Protein AF-A0A9P6CBZ8-F1 (afdb_monomer)

Secondary structure (DSSP, 8-state):
-------------PPPPPP---PPP------------------------THHHHHHHHHHTT--HHHHHHHHHHTTS-HHHHHHHHHHHHHHHHHHHHH---SS------HHHHHHHHHHHHHHHH-GGGGGGTTSSHHHHHHHHHHHHHHHHHHT-

Structure (mmCIF, N/CA/C/O backbone):
data_AF-A0A9P6CBZ8-F1
#
_entry.id   AF-A0A9P6CBZ8-F1
#
loop_
_atom_site.group_PDB
_atom_site.id
_atom_site.type_symbol
_atom_site.label_atom_id
_atom_site.label_alt_id
_atom_site.label_comp_id
_atom_site.label_asym_id
_atom_site.label_entity_id
_atom_site.label_seq_id
_atom_site.pdbx_PDB_ins_code
_atom_site.Cartn_x
_atom_site.Cartn_y
_atom_site.Cartn_z
_atom_site.occupancy
_atom_site.B_iso_or_equiv
_atom_site.auth_seq_id
_atom_site.auth_comp_id
_atom_site.auth_asym_id
_atom_site.auth_atom_id
_atom_site.pdbx_PDB_model_num
ATOM 1 N N . MET A 1 1 ? 28.171 -43.586 -46.944 1.00 53.38 1 MET A N 1
ATOM 2 C CA . MET A 1 1 ? 27.202 -43.656 -48.060 1.00 53.38 1 MET A CA 1
ATOM 3 C C . MET A 1 1 ? 26.004 -44.489 -47.617 1.00 53.38 1 MET A C 1
ATOM 5 O O . MET A 1 1 ? 25.920 -45.654 -47.962 1.00 53.38 1 MET A O 1
ATOM 9 N N . GLN A 1 2 ? 25.104 -43.920 -46.815 1.00 50.34 2 GLN A N 1
ATOM 10 C CA . GLN A 1 2 ? 23.790 -44.514 -46.563 1.00 50.34 2 GLN A CA 1
ATOM 11 C C . GLN A 1 2 ? 22.820 -43.359 -46.306 1.00 50.34 2 GLN A C 1
ATOM 13 O O . GLN A 1 2 ? 23.008 -42.580 -45.376 1.00 50.34 2 GLN A O 1
ATOM 18 N N . ALA A 1 3 ? 21.868 -43.204 -47.220 1.00 62.56 3 ALA A N 1
ATOM 19 C CA . ALA A 1 3 ? 20.866 -42.153 -47.237 1.00 62.56 3 ALA A CA 1
ATOM 20 C C . ALA A 1 3 ? 19.692 -42.503 -46.309 1.00 62.56 3 ALA A C 1
ATOM 22 O O . ALA A 1 3 ? 19.195 -43.629 -46.345 1.00 62.56 3 ALA A O 1
ATOM 23 N N . LEU A 1 4 ? 19.224 -41.522 -45.538 1.00 66.81 4 LEU A N 1
ATOM 24 C CA . LEU A 1 4 ? 17.971 -41.559 -44.779 1.00 66.81 4 LEU A CA 1
ATOM 25 C C . LEU A 1 4 ? 17.309 -40.181 -44.981 1.00 66.81 4 LEU A C 1
ATOM 27 O O . LEU A 1 4 ? 17.690 -39.217 -44.333 1.00 66.81 4 LEU A O 1
ATOM 31 N N . ARG A 1 5 ? 16.679 -39.938 -46.134 1.00 67.44 5 ARG A N 1
ATOM 32 C CA . ARG A 1 5 ? 15.241 -40.110 -46.413 1.00 67.44 5 ARG A CA 1
ATOM 33 C C . ARG A 1 5 ? 14.331 -39.454 -45.376 1.00 67.44 5 ARG A C 1
ATOM 35 O O . ARG A 1 5 ? 14.074 -39.999 -44.308 1.00 67.44 5 ARG A O 1
ATOM 42 N N . ASP A 1 6 ? 13.830 -38.308 -45.815 1.00 61.44 6 ASP A N 1
ATOM 43 C CA . ASP A 1 6 ? 12.727 -37.513 -45.305 1.00 61.44 6 ASP A CA 1
ATOM 44 C C . ASP A 1 6 ? 11.461 -38.335 -45.021 1.00 61.44 6 ASP A C 1
ATOM 46 O O . ASP A 1 6 ? 11.039 -39.155 -45.842 1.00 61.44 6 ASP A O 1
ATOM 50 N N . GLN A 1 7 ? 10.801 -38.042 -43.896 1.00 64.81 7 GLN A N 1
ATOM 51 C CA . GLN A 1 7 ? 9.378 -38.324 -43.690 1.00 64.81 7 GLN A CA 1
ATOM 52 C C . GLN A 1 7 ? 8.675 -37.147 -43.000 1.00 64.81 7 GLN A C 1
ATOM 54 O O . GLN A 1 7 ? 8.775 -36.935 -41.797 1.00 64.81 7 GLN A O 1
ATOM 59 N N . VAL A 1 8 ? 7.999 -36.367 -43.844 1.00 65.12 8 VAL A N 1
ATOM 60 C CA . VAL A 1 8 ? 6.598 -35.914 -43.773 1.00 65.12 8 VAL A CA 1
ATOM 61 C C . VAL A 1 8 ? 5.878 -36.025 -42.420 1.00 65.12 8 VAL A C 1
ATOM 63 O O . VAL A 1 8 ? 5.583 -37.120 -41.953 1.00 65.12 8 VAL A O 1
ATOM 66 N N . ALA A 1 9 ? 5.377 -34.885 -41.937 1.00 59.16 9 ALA A N 1
ATOM 67 C CA . ALA A 1 9 ? 4.039 -34.802 -41.349 1.00 59.16 9 ALA A CA 1
ATOM 68 C C . ALA A 1 9 ? 3.444 -33.406 -41.609 1.00 59.16 9 ALA A C 1
ATOM 70 O O . ALA A 1 9 ? 3.665 -32.452 -40.868 1.00 59.16 9 ALA A O 1
ATOM 71 N N . SER A 1 10 ? 2.711 -33.283 -42.715 1.00 60.41 10 SER A N 1
ATOM 72 C CA . SER A 1 10 ? 1.826 -32.155 -43.003 1.00 60.41 10 SER A CA 1
ATOM 73 C C . SER A 1 10 ? 0.593 -32.244 -42.100 1.00 60.41 10 SER A C 1
ATOM 75 O O . SER A 1 10 ? -0.242 -33.132 -42.284 1.00 60.41 10 SER A O 1
ATOM 77 N N . SER A 1 11 ? 0.478 -31.343 -41.127 1.00 68.19 11 SER A N 1
ATOM 78 C CA . SER A 1 11 ? -0.708 -31.251 -40.272 1.00 68.19 11 SER A CA 1
ATOM 79 C C . SER A 1 11 ? -1.916 -30.712 -41.055 1.00 68.19 11 SER A C 1
ATOM 81 O O . SER A 1 11 ? -1.775 -29.726 -41.783 1.00 68.19 11 SER A O 1
ATOM 83 N N . PRO A 1 12 ? -3.108 -31.315 -40.908 1.00 68.31 12 PRO A N 1
ATOM 84 C CA . PRO A 1 12 ? -4.321 -30.836 -41.553 1.00 68.31 12 PRO A CA 1
ATOM 85 C C . PRO A 1 12 ? -4.824 -29.558 -40.869 1.00 68.31 12 PRO A C 1
ATOM 87 O O . PRO A 1 12 ? -4.963 -29.495 -39.648 1.00 68.31 12 PRO A O 1
ATOM 90 N N . VAL A 1 13 ? -5.113 -28.536 -41.676 1.00 69.44 13 VAL A N 1
ATOM 91 C CA . VAL A 1 13 ? -5.799 -27.310 -41.251 1.00 69.44 13 VAL A CA 1
ATOM 92 C C . VAL A 1 13 ? -7.229 -27.676 -40.860 1.00 69.44 13 VAL A C 1
ATOM 94 O O . VAL A 1 13 ? -8.028 -28.086 -41.699 1.00 69.44 13 VAL A O 1
ATOM 97 N N . GLN A 1 14 ? -7.542 -27.547 -39.574 1.00 72.44 14 GLN A N 1
ATOM 98 C CA . GLN A 1 14 ? -8.877 -27.774 -39.038 1.00 72.44 14 GLN A CA 1
ATOM 99 C C . GLN A 1 14 ? -9.688 -26.465 -39.136 1.00 72.44 14 GLN A C 1
ATOM 101 O O . GLN A 1 14 ? -9.273 -25.461 -38.553 1.00 72.44 14 GLN A O 1
ATOM 106 N N . PRO A 1 15 ? -10.820 -26.425 -39.865 1.00 64.50 15 PRO A N 1
ATOM 107 C CA . PRO A 1 15 ? -11.663 -25.235 -39.937 1.00 64.50 15 PRO A CA 1
ATOM 108 C C . PRO A 1 15 ? -12.421 -25.024 -38.617 1.00 64.50 15 PRO A C 1
ATOM 110 O O . PRO A 1 15 ? -13.123 -25.914 -38.130 1.00 64.50 15 PRO A O 1
ATOM 113 N N . SER A 1 16 ? -12.262 -23.831 -38.038 1.00 67.31 16 SER A N 1
ATOM 114 C CA . SER A 1 16 ? -12.985 -23.376 -36.847 1.00 67.31 16 SER A CA 1
ATOM 115 C C . SER A 1 16 ? -14.486 -23.235 -37.129 1.00 67.31 16 SER A C 1
ATOM 117 O O . SER A 1 16 ? -14.851 -22.582 -38.106 1.00 67.31 16 SER A O 1
ATOM 119 N N . PRO A 1 17 ? -15.371 -23.771 -36.271 1.00 66.56 17 PRO A N 1
ATOM 120 C CA . PRO A 1 17 ? -16.803 -23.538 -36.381 1.00 66.56 17 PRO A CA 1
ATOM 121 C C . PRO A 1 17 ? -17.144 -22.116 -35.918 1.00 66.56 17 PRO A C 1
ATOM 123 O O . PRO A 1 17 ? -16.937 -21.749 -34.757 1.00 66.56 17 PRO A O 1
ATOM 126 N N . GLU A 1 18 ? -17.682 -21.324 -36.842 1.00 58.00 18 GLU A N 1
ATOM 127 C CA . GLU A 1 18 ? -18.294 -20.026 -36.577 1.00 58.00 18 GLU A CA 1
ATOM 128 C C . GLU A 1 18 ? -19.451 -20.195 -35.582 1.00 58.00 18 GLU A C 1
ATOM 130 O O . GLU A 1 18 ? -20.427 -20.903 -35.833 1.00 58.00 18 GLU A O 1
ATOM 135 N N . ARG A 1 19 ? -19.335 -19.556 -34.414 1.00 59.38 19 ARG A N 1
ATOM 136 C CA . ARG A 1 19 ? -20.439 -19.440 -33.457 1.00 59.38 19 ARG A CA 1
ATOM 137 C C . ARG A 1 19 ? -21.249 -18.186 -33.795 1.00 59.38 19 ARG A C 1
ATOM 139 O O . ARG A 1 19 ? -20.672 -17.098 -33.770 1.00 59.38 19 ARG A O 1
ATOM 146 N N . PRO A 1 20 ? -22.569 -18.281 -34.024 1.00 61.44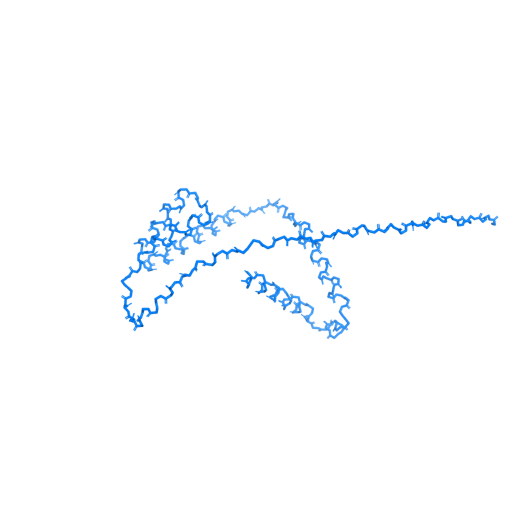 20 PRO A N 1
ATOM 147 C CA . PRO A 1 20 ? -23.420 -17.104 -34.104 1.00 61.44 20 PRO A CA 1
ATOM 148 C C . PRO A 1 20 ? -23.572 -16.489 -32.705 1.00 61.44 20 PRO A C 1
ATOM 150 O O . PRO A 1 20 ? -24.314 -16.988 -31.858 1.00 61.44 20 PRO A O 1
ATOM 153 N N . PHE A 1 21 ? -22.856 -15.393 -32.451 1.00 51.75 21 PHE A N 1
ATOM 154 C CA . PHE A 1 21 ? -23.090 -14.527 -31.296 1.00 51.75 21 PHE A CA 1
ATOM 155 C C . PHE A 1 21 ? -24.419 -13.790 -31.486 1.00 51.75 21 PHE A C 1
ATOM 157 O O . PHE A 1 21 ? -24.494 -12.759 -32.147 1.00 51.75 21 PHE A O 1
ATOM 164 N N . SER A 1 22 ? -25.477 -14.326 -30.890 1.00 60.25 22 SER A N 1
ATOM 165 C CA . SER A 1 22 ? -26.733 -13.615 -30.662 1.00 60.25 22 SER A CA 1
ATOM 166 C C . SER A 1 22 ? -26.895 -13.419 -29.158 1.00 60.25 22 SER A C 1
ATOM 168 O O . SER A 1 22 ? -27.413 -14.276 -28.450 1.00 60.25 22 SER A O 1
ATOM 170 N N . SER A 1 23 ? -26.394 -12.292 -28.648 1.00 60.34 23 SER A N 1
ATOM 171 C CA . SER A 1 23 ? -26.707 -11.828 -27.296 1.00 60.34 23 SER A CA 1
ATOM 172 C C . SER A 1 23 ? -27.918 -10.888 -27.366 1.00 60.34 23 SER A C 1
ATOM 174 O O . SER A 1 23 ? -27.809 -9.824 -27.982 1.00 60.34 23 SER A O 1
ATOM 176 N N . PRO A 1 24 ? -29.056 -11.223 -26.739 1.00 63.06 24 PRO A N 1
ATOM 177 C CA . PRO A 1 24 ? -30.116 -10.261 -26.484 1.00 63.06 24 PRO A CA 1
ATOM 178 C C . PRO A 1 24 ? -29.592 -9.268 -25.446 1.00 63.06 24 PRO A C 1
ATOM 180 O O . PRO A 1 24 ? -29.206 -9.671 -24.352 1.00 63.06 24 PRO A O 1
ATOM 183 N N . PHE A 1 25 ? -29.556 -7.981 -25.781 1.00 54.59 25 PHE A N 1
ATOM 184 C CA . PHE A 1 25 ? -29.346 -6.917 -24.802 1.00 54.59 25 PHE A CA 1
ATOM 185 C C . PHE A 1 25 ? -30.572 -6.847 -23.875 1.00 54.59 25 PHE A C 1
ATOM 187 O O . PHE A 1 25 ? -31.661 -6.535 -24.361 1.00 54.59 25 PHE A O 1
ATOM 194 N N . PRO A 1 26 ? -30.450 -7.083 -22.556 1.00 64.38 26 PRO A N 1
ATOM 195 C CA . PRO A 1 26 ? -31.454 -6.611 -21.621 1.00 64.38 26 PRO A CA 1
ATOM 196 C C . PRO A 1 26 ? -31.258 -5.104 -21.425 1.00 64.38 26 PRO A C 1
ATOM 198 O O . PRO A 1 26 ? -30.255 -4.651 -20.871 1.00 64.38 26 PRO A O 1
ATOM 201 N N . SER A 1 27 ? -32.222 -4.322 -21.903 1.00 55.16 27 SER A N 1
ATOM 202 C CA . SER A 1 27 ? -32.346 -2.893 -21.627 1.00 55.16 27 SER A CA 1
ATOM 203 C C . SER A 1 27 ? -32.450 -2.677 -20.117 1.00 55.16 27 SER A C 1
ATOM 205 O O . SER A 1 27 ? -33.506 -2.875 -19.519 1.00 55.16 27 SER A O 1
ATOM 207 N N . SER A 1 28 ? -31.335 -2.305 -19.492 1.00 59.66 28 SER A N 1
ATOM 208 C CA . SER A 1 28 ? -31.297 -1.933 -18.081 1.00 59.66 28 SER A CA 1
ATOM 209 C C . SER A 1 28 ? -32.060 -0.614 -17.891 1.00 59.66 28 SER A C 1
ATOM 211 O O . SER A 1 28 ? -31.695 0.383 -18.526 1.00 59.66 28 SER A O 1
ATOM 213 N N . PRO A 1 29 ? -33.119 -0.564 -17.061 1.00 64.00 29 PRO A N 1
ATOM 214 C CA . PRO A 1 29 ? -33.783 0.686 -16.728 1.00 64.00 29 PRO A CA 1
ATOM 215 C C . PRO A 1 29 ? -32.803 1.542 -15.926 1.00 64.00 29 PRO A C 1
ATOM 217 O O . PRO A 1 29 ? -32.482 1.245 -14.777 1.00 64.00 29 PRO A O 1
ATOM 220 N N . SER A 1 30 ? -32.293 2.601 -16.550 1.00 56.62 30 SER A N 1
ATOM 221 C CA . SER A 1 30 ? -31.463 3.586 -15.866 1.00 56.62 30 SER A CA 1
ATOM 222 C C . SER A 1 30 ? -32.269 4.200 -14.715 1.00 56.62 30 SER A C 1
ATOM 224 O O . SER A 1 30 ? -33.326 4.785 -14.971 1.00 56.62 30 SER A O 1
ATOM 226 N N . PRO A 1 31 ? -31.814 4.114 -13.453 1.00 61.31 31 PRO A N 1
ATOM 227 C CA . PRO A 1 31 ? -32.399 4.924 -12.403 1.00 61.31 31 PRO A CA 1
ATOM 228 C C . PRO A 1 31 ? -32.074 6.380 -12.737 1.00 61.31 31 PRO A C 1
ATOM 230 O O . PRO A 1 31 ? -30.911 6.783 -12.753 1.00 61.31 31 PRO A O 1
ATOM 233 N N . MET A 1 32 ? -33.104 7.174 -13.042 1.00 56.94 32 MET A N 1
ATOM 234 C CA . MET A 1 32 ? -32.997 8.629 -13.076 1.00 56.94 32 MET A CA 1
ATOM 235 C C . MET A 1 32 ? -32.634 9.110 -11.667 1.00 56.94 32 MET A C 1
ATOM 237 O O . MET A 1 32 ? -33.503 9.482 -10.878 1.00 56.94 32 MET A O 1
ATOM 241 N N . SER A 1 33 ? -31.342 9.119 -11.344 1.00 50.81 33 SER A N 1
ATOM 242 C CA . SER A 1 33 ? -30.816 9.947 -10.269 1.00 50.81 33 SER A CA 1
ATOM 243 C C . SER A 1 33 ? -31.025 11.389 -10.695 1.00 50.81 33 SER A C 1
ATOM 245 O O . SER A 1 33 ? -30.238 11.964 -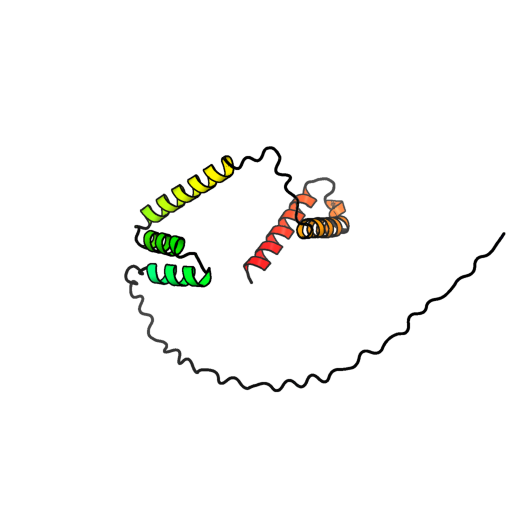11.446 1.00 50.81 33 SER A O 1
ATOM 247 N N . ARG A 1 34 ? -32.142 11.964 -10.244 1.00 55.47 34 ARG A N 1
ATOM 248 C CA . ARG A 1 34 ? -32.345 13.408 -10.213 1.00 55.47 34 ARG A CA 1
ATOM 249 C C . ARG A 1 34 ? -31.200 13.992 -9.395 1.00 55.47 34 ARG A C 1
ATOM 251 O O . ARG A 1 34 ? -31.228 13.970 -8.167 1.00 55.47 34 ARG A O 1
ATOM 258 N N . VAL A 1 35 ? -30.180 14.486 -10.087 1.00 51.31 35 VAL A N 1
ATOM 259 C CA . VAL A 1 35 ? -29.166 15.352 -9.502 1.00 51.31 35 VAL A CA 1
ATOM 260 C C . VAL A 1 35 ? -29.886 16.655 -9.182 1.00 51.31 35 VAL A C 1
ATOM 262 O O . VAL A 1 35 ? -30.026 17.535 -10.028 1.00 51.31 35 VAL A O 1
ATOM 265 N N . SER A 1 36 ? -30.420 16.754 -7.967 1.00 54.69 36 SER A N 1
ATOM 266 C CA . SER A 1 36 ? -30.769 18.048 -7.401 1.00 54.69 36 SER A CA 1
ATOM 267 C C . SER A 1 36 ? -29.469 18.834 -7.295 1.00 54.69 36 SER A C 1
ATOM 269 O O . SER A 1 36 ? -28.661 18.599 -6.398 1.00 54.69 36 SER A O 1
ATOM 271 N N . ALA A 1 37 ? -29.265 19.744 -8.247 1.00 58.78 37 ALA A N 1
ATOM 272 C CA . ALA A 1 37 ? -28.276 20.807 -8.190 1.00 58.78 37 ALA A CA 1
ATOM 273 C C . ALA A 1 37 ? -28.642 21.745 -7.028 1.00 58.78 37 ALA A C 1
ATOM 275 O O . ALA A 1 37 ? -29.242 22.803 -7.198 1.00 58.78 37 ALA A O 1
ATOM 276 N N . GLY A 1 38 ? -28.350 21.292 -5.812 1.00 52.09 38 GLY A N 1
ATOM 277 C CA . GLY A 1 38 ? -28.533 22.039 -4.585 1.00 52.09 38 GLY A CA 1
ATOM 278 C C . GLY A 1 38 ? -27.281 22.846 -4.289 1.00 52.09 38 GLY A C 1
ATOM 279 O O . GLY A 1 38 ? -26.339 22.317 -3.716 1.00 52.09 38 GLY A O 1
ATOM 280 N N . CYS A 1 39 ? -27.321 24.122 -4.675 1.00 52.50 39 CYS A N 1
ATOM 281 C CA . CYS A 1 39 ? -26.672 25.267 -4.029 1.00 52.50 39 CYS A CA 1
ATOM 282 C C . CYS A 1 39 ? -25.232 25.087 -3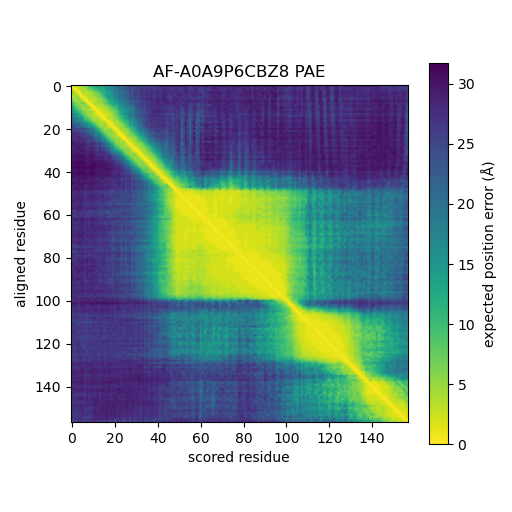.496 1.00 52.50 39 CYS A C 1
ATOM 284 O O . CYS A 1 39 ? -24.981 24.479 -2.457 1.00 52.50 39 CYS A O 1
ATOM 286 N N . ILE A 1 40 ? -24.309 25.790 -4.164 1.00 54.34 40 ILE A N 1
ATOM 287 C CA . ILE A 1 40 ? -22.938 26.107 -3.744 1.00 54.34 40 ILE A CA 1
ATOM 288 C C . ILE A 1 40 ? -22.995 26.951 -2.460 1.00 54.34 40 ILE A C 1
ATOM 290 O O . ILE A 1 40 ? -22.896 28.173 -2.471 1.00 54.34 40 ILE A O 1
ATOM 294 N N . GLY A 1 41 ? -23.214 26.291 -1.331 1.00 56.31 41 GLY A N 1
ATOM 295 C CA . GLY A 1 41 ? -22.938 26.825 -0.012 1.00 56.31 41 GLY A CA 1
ATOM 296 C C . GLY A 1 41 ? -21.682 26.143 0.490 1.00 56.31 41 GLY A C 1
ATOM 297 O O . GLY A 1 41 ? -21.738 24.970 0.853 1.00 56.31 41 GLY A O 1
ATOM 298 N N . SER A 1 42 ? -20.561 26.868 0.531 1.00 56.22 42 SER A N 1
ATOM 299 C CA . SER A 1 42 ? -19.372 26.471 1.293 1.00 56.22 42 SER A CA 1
ATOM 300 C C . SER A 1 42 ? -19.723 26.512 2.785 1.00 56.22 42 SER A C 1
ATOM 302 O O . SER A 1 42 ? -19.360 27.422 3.530 1.00 56.22 42 SER A O 1
ATOM 304 N N . ARG A 1 43 ? -20.553 25.560 3.222 1.00 61.09 43 ARG A N 1
ATOM 305 C CA . ARG A 1 43 ? -20.761 25.281 4.633 1.00 61.09 43 ARG A CA 1
ATOM 306 C C . ARG A 1 43 ? -19.455 24.673 5.095 1.00 61.09 43 ARG A C 1
ATOM 308 O O . ARG A 1 43 ? -19.099 23.585 4.649 1.00 61.09 43 ARG A O 1
ATOM 315 N N . LYS A 1 44 ? -18.750 25.409 5.959 1.00 61.72 44 LYS A N 1
ATOM 316 C CA . LYS A 1 44 ? -17.695 24.878 6.823 1.00 61.72 44 LYS A CA 1
ATOM 317 C C . LYS A 1 44 ? -18.198 23.533 7.329 1.00 61.72 44 LYS A C 1
ATOM 319 O O . LYS A 1 44 ? -19.150 23.508 8.110 1.00 61.72 44 LYS A O 1
ATOM 324 N N . ARG A 1 45 ? -17.675 22.438 6.776 1.00 62.38 45 ARG A N 1
ATOM 325 C CA . ARG A 1 45 ? -18.124 21.112 7.176 1.00 62.38 45 ARG A CA 1
ATOM 326 C C . ARG A 1 45 ? -17.783 21.007 8.660 1.00 62.38 45 ARG A C 1
ATOM 328 O O . ARG A 1 45 ? -16.629 21.268 9.009 1.00 62.38 45 ARG A O 1
ATOM 335 N N . PRO A 1 46 ? -18.771 20.765 9.537 1.00 60.34 46 PRO A N 1
ATOM 336 C CA . PRO A 1 46 ? -18.481 20.431 10.921 1.00 60.34 46 PRO A CA 1
ATOM 337 C C . PRO A 1 46 ? -17.443 19.316 10.891 1.00 60.34 46 PRO A C 1
ATOM 339 O O . PRO A 1 46 ? -17.602 18.422 10.063 1.00 60.34 46 PRO A O 1
ATOM 342 N N . CYS A 1 47 ? -16.389 19.450 11.704 1.00 63.03 47 CYS A N 1
ATOM 343 C CA . CYS A 1 47 ? -15.292 18.491 11.861 1.00 63.03 47 CYS A CA 1
ATOM 344 C C . CYS A 1 47 ? -15.798 17.074 11.547 1.00 63.03 47 CYS A C 1
ATOM 346 O O . CYS A 1 47 ? -16.603 16.543 12.311 1.00 63.03 47 CYS A O 1
ATOM 348 N N . GLU A 1 48 ? -15.486 16.569 10.345 1.00 66.44 48 GLU A N 1
ATOM 349 C CA . GLU A 1 48 ? -16.130 15.366 9.815 1.00 66.44 48 GLU A CA 1
ATOM 350 C C . GLU A 1 48 ? -15.774 14.212 10.746 1.00 66.44 48 GLU A C 1
ATOM 352 O O . GLU A 1 48 ? -14.600 13.910 10.955 1.00 66.44 48 GLU A O 1
ATOM 357 N N . ASP A 1 49 ? -16.794 13.595 11.335 1.00 81.75 49 ASP A N 1
ATOM 358 C CA . ASP A 1 49 ? -16.636 12.390 12.129 1.00 81.75 49 ASP A CA 1
ATOM 359 C C . ASP A 1 49 ? -16.050 11.288 11.230 1.00 81.75 49 ASP A C 1
ATOM 361 O O . ASP A 1 49 ? -16.734 10.680 10.402 1.00 81.75 49 ASP A O 1
ATOM 365 N N . MET A 1 50 ? -14.739 11.067 11.355 1.00 90.19 50 MET A N 1
ATOM 366 C CA . MET A 1 50 ? -13.978 10.133 10.524 1.00 90.19 50 MET A CA 1
ATOM 367 C C . MET A 1 50 ? -14.369 8.667 10.782 1.00 90.19 50 MET A C 1
ATOM 369 O O . MET A 1 50 ? -13.981 7.788 10.007 1.00 90.19 50 MET A O 1
ATOM 373 N N . THR A 1 51 ? -15.168 8.377 11.816 1.00 92.69 51 THR A N 1
ATOM 374 C CA . THR A 1 51 ? -15.598 7.010 12.158 1.00 92.69 51 THR A CA 1
ATOM 375 C C . THR A 1 51 ? -16.406 6.359 11.031 1.00 92.69 51 THR A C 1
ATOM 377 O O . THR A 1 51 ? -16.228 5.176 10.726 1.00 92.69 51 THR A O 1
ATOM 380 N N . GLN A 1 52 ? -17.252 7.117 10.326 1.00 92.38 52 GLN A N 1
ATOM 381 C CA . GLN A 1 52 ? -18.029 6.574 9.208 1.00 92.38 52 GLN A CA 1
ATOM 382 C C . GLN A 1 52 ? -17.126 6.175 8.031 1.00 92.38 52 GLN A C 1
ATOM 384 O O . GLN A 1 52 ? -17.346 5.155 7.368 1.00 92.38 52 GLN A O 1
ATOM 389 N N . PHE A 1 53 ? -16.072 6.952 7.792 1.00 93.44 53 PHE A N 1
ATOM 390 C CA . PHE A 1 53 ? -15.082 6.625 6.777 1.00 93.44 53 PHE A CA 1
ATOM 391 C C . PHE A 1 53 ? -14.288 5.374 7.173 1.00 93.44 53 PHE A C 1
ATOM 393 O O . PHE A 1 53 ? -14.206 4.427 6.389 1.00 93.44 53 PHE A O 1
ATOM 400 N N . ALA A 1 54 ? -13.803 5.306 8.417 1.00 95.25 54 ALA A N 1
ATOM 401 C CA . ALA A 1 54 ? -13.088 4.139 8.934 1.00 95.25 54 ALA A CA 1
ATOM 402 C C . ALA A 1 54 ? -13.919 2.852 8.864 1.00 95.25 54 ALA A C 1
ATOM 404 O O . ALA A 1 54 ? -13.408 1.817 8.431 1.00 95.25 54 ALA A O 1
ATOM 405 N N . THR A 1 55 ? -15.209 2.901 9.207 1.00 95.69 55 THR A N 1
ATOM 406 C CA . THR A 1 55 ? -16.097 1.730 9.098 1.00 95.69 55 THR A CA 1
ATOM 407 C C . THR A 1 55 ? -16.325 1.295 7.650 1.00 95.69 55 THR A C 1
ATOM 409 O O . THR A 1 55 ? -16.370 0.096 7.368 1.00 95.69 55 THR A O 1
ATOM 412 N N . THR A 1 56 ? -16.420 2.241 6.712 1.00 96.50 56 THR A N 1
ATOM 413 C CA . THR A 1 56 ? -16.567 1.942 5.279 1.00 96.50 56 THR A CA 1
ATOM 414 C C . THR A 1 56 ? -15.314 1.261 4.729 1.00 96.50 56 THR A C 1
ATOM 416 O O . THR A 1 56 ? -15.412 0.197 4.114 1.00 96.50 56 THR A O 1
ATOM 419 N N . ILE A 1 57 ? -14.134 1.818 5.016 1.00 96.31 57 ILE A N 1
ATOM 420 C CA . ILE A 1 57 ? -12.840 1.253 4.607 1.00 96.31 57 ILE A CA 1
ATOM 421 C C . ILE A 1 57 ? -12.622 -0.124 5.244 1.00 96.31 57 ILE A C 1
ATOM 423 O O . ILE A 1 57 ? -12.289 -1.081 4.548 1.00 96.31 57 ILE A O 1
ATOM 427 N N . SER A 1 58 ? -12.914 -0.268 6.535 1.00 96.44 58 SER A N 1
ATOM 428 C CA . SER A 1 58 ? -12.820 -1.545 7.251 1.00 96.44 58 SER A CA 1
ATOM 429 C C . SER A 1 58 ? -13.609 -2.669 6.581 1.00 96.44 58 SER A C 1
ATOM 431 O O . SER A 1 58 ? -13.118 -3.792 6.454 1.00 96.44 58 SER A O 1
ATOM 433 N N . ARG A 1 59 ? -14.830 -2.368 6.118 1.00 96.25 59 ARG A N 1
ATOM 434 C CA . ARG A 1 59 ? -15.681 -3.330 5.404 1.00 96.25 59 ARG A CA 1
ATOM 435 C C . ARG A 1 59 ? -15.149 -3.637 4.009 1.00 96.25 59 ARG A C 1
ATOM 437 O O . ARG A 1 59 ? -15.152 -4.802 3.619 1.00 96.25 59 ARG A O 1
ATOM 444 N N . ALA A 1 60 ? -14.679 -2.624 3.281 1.00 96.88 60 ALA A N 1
ATOM 445 C CA . ALA A 1 60 ? -14.118 -2.793 1.942 1.00 96.88 60 ALA A CA 1
ATOM 446 C C . ALA A 1 60 ? -12.886 -3.715 1.949 1.00 96.88 60 ALA A C 1
ATOM 448 O O . ALA A 1 60 ? -12.787 -4.616 1.119 1.00 96.88 60 ALA A O 1
ATOM 449 N N . PHE A 1 61 ? -12.000 -3.547 2.936 1.00 96.44 61 PHE A N 1
ATOM 450 C CA . PHE A 1 61 ? -10.794 -4.365 3.103 1.00 96.44 61 PHE A CA 1
ATOM 451 C C . PHE A 1 61 ? -11.012 -5.650 3.914 1.00 96.44 61 PHE A C 1
ATOM 453 O O . PHE A 1 61 ? -10.073 -6.424 4.080 1.00 96.44 61 PHE A O 1
ATOM 460 N N . LYS A 1 62 ? -12.238 -5.907 4.396 1.00 97.25 62 LYS A N 1
ATOM 461 C CA . LYS A 1 62 ? -12.589 -7.076 5.225 1.00 97.25 62 LYS A CA 1
ATOM 462 C C . LYS A 1 62 ? -11.641 -7.263 6.422 1.00 97.25 62 LYS A C 1
ATOM 464 O O . LYS A 1 62 ? -11.214 -8.381 6.707 1.00 97.25 62 LYS A O 1
ATOM 469 N N . LEU A 1 63 ? -11.313 -6.168 7.114 1.00 96.56 63 LEU A N 1
ATOM 470 C CA . LEU A 1 63 ? -10.431 -6.193 8.287 1.00 96.56 63 LEU A CA 1
ATOM 471 C C . LEU A 1 63 ? -11.007 -7.073 9.406 1.00 96.56 63 LEU A C 1
ATOM 473 O O . LEU A 1 63 ? -12.229 -7.195 9.540 1.00 96.56 63 LEU A O 1
ATOM 477 N N . GLN A 1 64 ? -10.143 -7.661 10.238 1.00 98.06 64 GLN A N 1
ATOM 478 C CA . GLN A 1 64 ? -10.592 -8.399 11.419 1.00 98.06 64 GLN A CA 1
ATOM 479 C C . GLN A 1 64 ? -11.212 -7.449 12.445 1.00 98.06 64 GLN A C 1
ATOM 481 O O . GLN A 1 64 ? -10.837 -6.285 12.518 1.00 98.06 64 GLN A O 1
ATOM 486 N N . LYS A 1 65 ? -12.146 -7.944 13.271 1.00 96.69 65 LYS A N 1
ATOM 487 C CA . LYS A 1 65 ? -12.871 -7.112 14.250 1.00 96.69 65 LYS A CA 1
ATOM 488 C C . LYS A 1 65 ? -11.930 -6.301 15.153 1.00 96.69 65 LYS A C 1
ATOM 490 O O . LYS A 1 65 ? -12.178 -5.123 15.362 1.00 96.69 65 LYS A O 1
ATOM 495 N N . HIS A 1 66 ? -10.842 -6.918 15.610 1.00 97.69 66 HIS A N 1
ATOM 496 C CA . HIS A 1 66 ? -9.805 -6.255 16.402 1.00 97.69 66 HIS A CA 1
ATOM 497 C C . HIS A 1 66 ? -9.236 -5.010 15.696 1.00 97.69 66 HIS A C 1
ATOM 499 O O . HIS A 1 66 ? -9.211 -3.927 16.270 1.00 97.69 66 HIS A O 1
ATOM 505 N N . ASP A 1 67 ? -8.864 -5.140 14.423 1.00 96.88 67 ASP A N 1
ATOM 506 C CA . ASP A 1 67 ? -8.258 -4.050 13.649 1.00 96.88 67 ASP A CA 1
ATOM 507 C C . ASP A 1 67 ? -9.280 -2.952 13.320 1.00 96.88 67 ASP A C 1
ATOM 509 O O . ASP A 1 67 ? -8.937 -1.776 13.218 1.00 96.88 67 ASP A O 1
ATOM 513 N N . GLN A 1 68 ? -10.559 -3.321 13.181 1.00 97.38 68 GLN A N 1
ATOM 514 C CA . GLN A 1 68 ? -11.646 -2.348 13.039 1.00 97.38 68 GLN A CA 1
ATOM 515 C C . GLN A 1 68 ? -11.814 -1.511 14.311 1.00 97.38 68 GLN A C 1
ATOM 517 O O . GLN A 1 68 ? -12.024 -0.300 14.224 1.00 97.38 68 GLN A O 1
ATOM 522 N N . ASP A 1 69 ? -11.727 -2.144 15.484 1.00 97.12 69 ASP A N 1
ATOM 523 C CA . ASP A 1 69 ? -11.826 -1.463 16.776 1.00 97.12 69 ASP A CA 1
ATOM 524 C C . ASP A 1 69 ? -10.632 -0.511 16.981 1.00 97.12 69 ASP A C 1
ATOM 526 O O . ASP A 1 69 ? -10.833 0.637 17.387 1.00 97.12 69 ASP A O 1
ATOM 530 N N . GLU A 1 70 ? -9.417 -0.929 16.605 1.00 96.81 70 GLU A N 1
ATOM 531 C CA . GLU A 1 70 ? -8.229 -0.062 16.603 1.00 96.81 70 GLU A CA 1
ATOM 532 C C . GLU A 1 70 ? -8.366 1.118 15.633 1.00 96.81 70 GLU A C 1
ATOM 534 O O . GLU A 1 70 ? -8.081 2.257 16.006 1.00 96.81 70 GLU A O 1
ATOM 539 N N . LEU A 1 71 ? -8.854 0.891 14.409 1.00 96.31 71 LEU A N 1
ATOM 540 C CA . LEU A 1 71 ? -9.042 1.964 13.430 1.00 96.31 71 LEU A CA 1
ATOM 541 C C . LEU A 1 71 ? -10.108 2.969 13.890 1.00 96.31 71 LEU A C 1
ATOM 543 O O . LEU A 1 71 ? -9.935 4.179 13.746 1.00 96.31 71 LEU A O 1
ATOM 547 N N . ASN A 1 72 ? -11.195 2.488 14.498 1.00 96.06 72 ASN A N 1
ATOM 548 C CA . ASN A 1 72 ? -12.206 3.357 15.098 1.00 96.06 72 ASN A CA 1
ATOM 549 C C . ASN A 1 72 ? -11.642 4.150 16.283 1.00 96.06 72 ASN A C 1
ATOM 551 O O . ASN A 1 72 ? -12.000 5.315 16.457 1.00 96.06 72 ASN A O 1
ATOM 555 N N . LEU A 1 73 ? -10.755 3.562 17.090 1.00 96.00 73 LEU A N 1
ATOM 556 C CA . LEU A 1 73 ? -10.052 4.290 18.146 1.00 96.00 73 LEU A CA 1
ATOM 557 C C . LEU A 1 73 ? -9.139 5.371 17.553 1.00 96.00 73 LEU A C 1
ATOM 559 O O . LEU A 1 73 ? -9.175 6.509 18.015 1.00 96.00 73 LEU A O 1
ATOM 563 N N . PHE A 1 74 ? -8.412 5.047 16.483 1.00 96.56 74 PHE A N 1
ATOM 564 C CA . PHE A 1 74 ? -7.529 5.978 15.783 1.00 96.56 74 PHE A CA 1
ATOM 565 C C . PHE A 1 74 ? -8.268 7.221 15.271 1.00 96.56 74 PHE A C 1
ATOM 567 O O . PHE A 1 74 ? -7.778 8.337 15.429 1.00 96.56 74 PHE A O 1
ATOM 574 N N . THR A 1 75 ? -9.484 7.058 14.735 1.00 95.69 75 THR A N 1
ATOM 575 C CA . THR A 1 75 ? -10.290 8.200 14.257 1.00 95.69 75 THR A CA 1
ATOM 576 C C . THR A 1 75 ? -10.715 9.188 15.342 1.00 95.69 75 THR A C 1
ATOM 578 O O . THR A 1 75 ? -11.099 10.307 15.012 1.00 95.69 75 THR A O 1
ATOM 581 N N . LYS A 1 76 ? -10.657 8.798 16.621 1.00 94.62 76 LYS A N 1
ATOM 582 C CA . LYS A 1 76 ? -11.035 9.660 17.752 1.00 94.62 76 LYS A CA 1
ATOM 583 C C . LYS A 1 76 ? -9.885 10.530 18.259 1.00 94.62 76 LYS A C 1
ATOM 585 O O . LYS A 1 76 ? -10.136 11.432 19.052 1.00 94.62 76 LYS A O 1
ATOM 590 N N . TYR A 1 77 ? -8.652 10.254 17.838 1.00 94.62 77 TYR A N 1
ATOM 591 C CA . TYR A 1 77 ? -7.480 11.038 18.222 1.00 94.62 77 TYR A CA 1
ATOM 592 C C . TYR A 1 77 ? -7.428 12.381 17.494 1.00 94.62 77 TYR A C 1
ATOM 594 O O . TYR A 1 77 ? -7.893 12.497 16.357 1.00 94.62 77 TYR A O 1
ATOM 602 N N . ASP A 1 78 ? -6.810 13.380 18.127 1.00 94.56 78 ASP A N 1
ATOM 603 C CA . ASP A 1 78 ? -6.512 14.657 17.472 1.00 94.56 78 ASP A CA 1
ATOM 604 C C . ASP A 1 78 ? -5.536 14.432 16.297 1.00 94.56 78 ASP A C 1
ATOM 606 O O . ASP A 1 78 ? -4.712 13.513 16.357 1.00 94.56 78 ASP A O 1
ATOM 610 N N . PRO A 1 79 ? -5.538 15.244 15.223 1.00 93.44 79 PRO A N 1
ATOM 611 C CA . PRO A 1 79 ? -4.654 15.011 14.081 1.00 93.44 79 PRO A CA 1
ATOM 612 C C . PRO A 1 79 ? -3.164 14.935 14.448 1.00 93.44 79 PRO A C 1
ATOM 614 O O . PRO A 1 79 ? -2.408 14.206 13.806 1.00 93.44 79 PRO A O 1
ATOM 617 N N . LYS A 1 80 ? -2.725 15.644 15.497 1.00 95.25 80 LYS A N 1
ATOM 618 C CA . LYS A 1 80 ? -1.346 15.534 16.001 1.00 95.25 80 LYS A CA 1
ATOM 619 C C . LYS A 1 80 ? -1.082 14.186 16.669 1.00 95.25 80 LYS A C 1
ATOM 621 O O . LYS A 1 80 ? -0.039 13.580 16.441 1.00 95.25 80 LYS A O 1
ATOM 626 N N . GLU A 1 81 ? -2.028 13.703 17.466 1.00 95.44 81 GLU A N 1
ATOM 627 C CA . GLU A 1 81 ? -1.948 12.395 18.121 1.00 95.44 81 GLU A CA 1
ATOM 628 C C . GLU A 1 81 ? -1.969 11.260 17.093 1.00 95.44 81 GLU A C 1
ATOM 630 O O . GLU A 1 81 ? -1.178 10.325 17.200 1.00 95.44 81 GLU A O 1
ATOM 635 N N . GLN A 1 82 ? -2.786 11.383 16.043 1.00 95.88 82 GLN A N 1
ATOM 636 C CA . GLN A 1 82 ? -2.816 10.444 14.919 1.00 95.88 82 GLN A CA 1
ATOM 637 C C . GLN A 1 82 ? -1.446 10.323 14.235 1.00 95.88 82 GLN A C 1
ATOM 639 O O . GLN A 1 82 ? -0.985 9.216 13.954 1.00 95.88 82 GLN A O 1
ATOM 644 N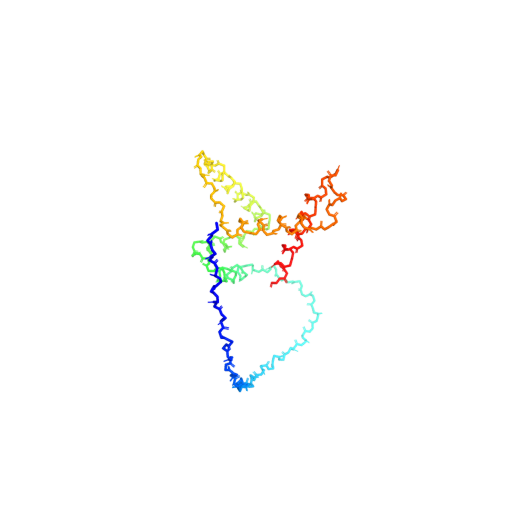 N . GLN A 1 83 ? -0.756 11.446 14.001 1.00 96.75 83 GLN A N 1
ATOM 645 C CA . GLN A 1 83 ? 0.590 11.439 13.416 1.00 96.75 83 GLN A CA 1
ATOM 646 C C . GLN A 1 83 ? 1.611 10.742 14.321 1.00 96.75 83 GLN A C 1
ATOM 648 O O . GLN A 1 83 ? 2.413 9.940 13.840 1.00 96.75 83 GLN A O 1
ATOM 653 N N . ILE A 1 84 ? 1.566 11.014 15.628 1.00 97.69 84 ILE A N 1
ATOM 654 C CA . ILE A 1 84 ? 2.450 10.371 16.612 1.00 97.69 84 ILE A CA 1
ATOM 655 C C . ILE A 1 84 ? 2.177 8.864 16.666 1.00 97.69 84 ILE A C 1
ATOM 657 O O . ILE A 1 84 ? 3.115 8.067 16.639 1.00 97.69 84 ILE A O 1
ATOM 661 N N . TRP A 1 85 ? 0.905 8.464 16.687 1.00 97.56 85 TRP A N 1
ATOM 662 C CA . TRP A 1 85 ? 0.497 7.060 16.687 1.00 97.56 85 TRP A CA 1
ATOM 663 C C . TRP A 1 85 ? 0.977 6.328 15.428 1.00 97.56 85 TRP A C 1
ATOM 665 O O . TRP A 1 85 ? 1.500 5.213 15.511 1.00 97.56 85 TRP A O 1
ATOM 675 N N . LEU A 1 86 ? 0.869 6.971 14.261 1.00 97.38 86 LEU A N 1
ATOM 676 C CA . LEU A 1 86 ? 1.360 6.421 12.999 1.00 97.38 86 LEU A CA 1
ATOM 677 C C . LEU A 1 86 ? 2.886 6.256 13.016 1.00 97.38 86 LEU A C 1
ATOM 679 O O . LEU A 1 86 ? 3.388 5.194 12.646 1.00 97.38 86 LEU A O 1
ATOM 683 N N . ALA A 1 87 ? 3.621 7.266 13.490 1.00 97.75 87 ALA A N 1
ATOM 684 C CA . ALA A 1 87 ? 5.077 7.204 13.614 1.00 97.75 87 ALA A CA 1
ATOM 685 C C . ALA A 1 87 ? 5.522 6.075 14.560 1.00 97.75 87 ALA A C 1
ATOM 687 O O . ALA A 1 87 ? 6.413 5.296 14.219 1.00 97.75 87 ALA A O 1
ATOM 688 N N . ALA A 1 88 ? 4.862 5.930 15.712 1.00 97.62 88 ALA A N 1
ATOM 689 C CA . ALA A 1 88 ? 5.122 4.843 16.654 1.00 97.62 88 ALA A CA 1
ATOM 690 C C . ALA A 1 88 ? 4.837 3.462 16.036 1.00 97.62 88 ALA A C 1
ATOM 692 O O . ALA A 1 88 ? 5.631 2.531 16.189 1.00 97.62 88 ALA A O 1
ATOM 693 N N . SER A 1 89 ? 3.742 3.336 15.284 1.00 96.31 89 SER A N 1
ATOM 694 C CA . SER A 1 89 ? 3.387 2.098 14.580 1.00 96.31 89 SER A CA 1
ATOM 695 C C . SER A 1 89 ? 4.427 1.725 13.521 1.00 96.31 89 SER A C 1
ATOM 697 O O . SER A 1 89 ? 4.845 0.569 13.453 1.00 96.31 89 SER A O 1
ATOM 699 N N . MET A 1 90 ? 4.912 2.699 12.743 1.00 96.94 90 MET A N 1
ATOM 700 C CA . MET A 1 90 ? 5.992 2.489 11.771 1.00 96.94 90 MET A CA 1
ATOM 701 C C . MET A 1 90 ? 7.298 2.042 12.442 1.00 96.94 90 MET A C 1
ATOM 703 O O . MET A 1 90 ? 7.949 1.122 11.948 1.00 96.94 90 MET A O 1
ATOM 707 N N . LEU A 1 91 ? 7.664 2.635 13.585 1.00 97.31 91 LEU A N 1
ATOM 708 C CA . LEU A 1 91 ? 8.847 2.224 14.352 1.00 97.31 91 LEU A CA 1
ATOM 709 C C . LEU A 1 91 ? 8.736 0.780 14.853 1.00 97.31 91 LEU A C 1
ATOM 711 O O . LEU A 1 91 ? 9.685 0.015 14.717 1.00 97.31 91 LEU A O 1
ATOM 715 N N . LYS A 1 92 ? 7.564 0.373 15.349 1.00 95.81 92 LYS A N 1
ATOM 716 C CA . LYS A 1 92 ? 7.315 -1.008 15.789 1.00 95.81 92 LYS A CA 1
ATOM 717 C C . LYS A 1 92 ? 7.379 -2.013 14.636 1.00 95.81 92 LYS A C 1
ATOM 719 O O . LYS A 1 92 ? 7.858 -3.133 14.809 1.00 95.81 92 LYS A O 1
ATOM 724 N N . VAL A 1 93 ? 6.896 -1.635 13.449 1.00 93.44 93 VAL A N 1
ATOM 725 C CA . VAL A 1 93 ? 7.037 -2.460 12.237 1.00 93.44 93 VAL A CA 1
ATOM 726 C C . VAL A 1 93 ? 8.509 -2.604 11.860 1.00 93.44 93 VAL A C 1
ATOM 728 O O . VAL A 1 93 ? 8.947 -3.717 11.582 1.00 93.44 93 VAL A O 1
ATOM 731 N N . ARG A 1 94 ? 9.278 -1.512 11.906 1.00 92.19 94 ARG A N 1
ATOM 732 C CA . ARG A 1 94 ? 10.720 -1.530 11.644 1.00 92.19 94 ARG A CA 1
ATOM 733 C C . ARG A 1 94 ? 11.474 -2.420 12.631 1.00 92.19 94 ARG A C 1
ATOM 735 O O . ARG A 1 94 ? 12.265 -3.243 12.197 1.00 92.19 94 ARG A O 1
ATOM 742 N N . GLU A 1 95 ? 11.187 -2.318 13.926 1.00 93.81 95 GLU A N 1
ATOM 743 C CA . GLU A 1 95 ? 11.784 -3.178 14.958 1.00 93.81 95 GLU A CA 1
ATOM 744 C C . GLU A 1 95 ? 11.515 -4.663 14.672 1.00 93.81 95 GLU A C 1
ATOM 746 O O . GLU A 1 95 ? 12.426 -5.488 14.714 1.00 93.81 95 GLU A O 1
ATOM 751 N N . ARG A 1 96 ? 10.275 -5.008 14.295 1.00 89.25 96 ARG A N 1
ATOM 752 C CA . ARG A 1 96 ? 9.932 -6.378 13.884 1.00 89.25 96 ARG A CA 1
ATOM 753 C C . ARG A 1 96 ? 10.689 -6.811 12.632 1.00 89.25 96 ARG A C 1
ATOM 755 O O . ARG A 1 96 ? 11.104 -7.959 12.570 1.00 89.25 96 ARG A O 1
ATOM 762 N N . GLN A 1 97 ? 10.870 -5.928 11.653 1.00 85.88 97 GLN A N 1
ATOM 763 C CA . GLN A 1 97 ? 11.646 -6.225 10.446 1.00 85.88 97 GLN A CA 1
ATOM 764 C C . GLN A 1 97 ? 13.136 -6.416 10.748 1.00 85.88 97 GLN A C 1
ATOM 766 O O . GLN A 1 97 ? 13.745 -7.320 10.195 1.00 85.88 97 GLN A O 1
ATOM 771 N N . GLU A 1 98 ? 13.717 -5.610 11.637 1.00 86.19 98 GLU A N 1
ATOM 772 C CA . GLU A 1 98 ? 15.115 -5.748 12.065 1.00 86.19 98 GLU A CA 1
ATOM 773 C C . GLU A 1 98 ? 15.327 -7.041 12.870 1.00 86.19 98 GLU A C 1
ATOM 775 O O . GLU A 1 98 ? 16.319 -7.744 12.663 1.00 86.19 98 GLU A O 1
ATOM 780 N N . ALA A 1 99 ? 14.361 -7.403 13.724 1.00 86.31 99 ALA A N 1
ATOM 781 C CA . ALA A 1 99 ? 14.332 -8.687 14.428 1.00 86.31 99 ALA A CA 1
ATOM 782 C C . ALA A 1 99 ? 14.139 -9.873 13.470 1.00 86.31 99 ALA A C 1
ATOM 784 O O . ALA A 1 99 ? 14.681 -10.952 13.695 1.00 86.31 99 ALA A O 1
ATOM 785 N N . MET A 1 100 ? 13.415 -9.666 12.368 1.00 78.12 100 MET A N 1
ATOM 786 C CA . MET A 1 100 ? 13.427 -10.553 11.209 1.00 78.12 100 MET A CA 1
ATOM 787 C C . MET A 1 100 ? 14.693 -10.309 10.379 1.00 78.12 100 MET A C 1
ATOM 789 O O . MET A 1 100 ? 14.629 -10.041 9.184 1.00 78.12 100 MET A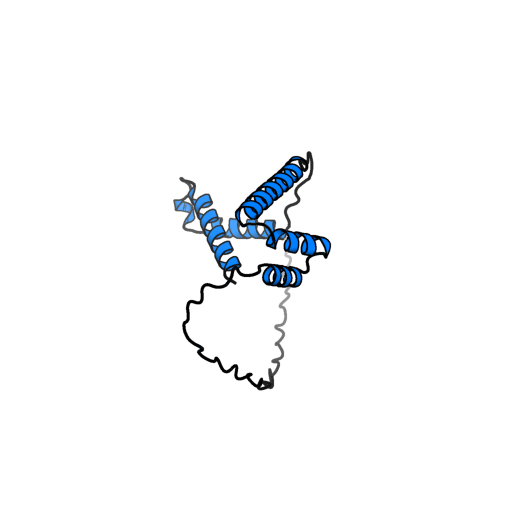 O 1
ATOM 793 N N . THR A 1 101 ? 15.865 -10.421 10.998 1.00 64.12 101 THR A N 1
ATOM 794 C CA . THR A 1 101 ? 17.093 -10.725 10.269 1.00 64.12 101 THR A CA 1
ATOM 795 C C . THR A 1 101 ? 17.082 -12.226 10.021 1.00 64.12 101 THR A C 1
ATOM 797 O O . THR A 1 101 ? 17.214 -12.988 10.976 1.00 64.12 101 THR A O 1
ATOM 800 N N . PRO A 1 102 ? 16.917 -12.709 8.783 1.00 63.62 102 PRO A N 1
ATOM 801 C CA . PRO A 1 102 ? 17.260 -14.082 8.508 1.00 63.62 102 PRO A CA 1
ATOM 802 C C . PRO A 1 102 ? 18.760 -14.169 8.205 1.00 63.62 102 PRO A C 1
ATOM 804 O O . PRO A 1 102 ? 19.184 -13.747 7.127 1.00 63.62 102 PRO A O 1
ATOM 807 N N . PRO A 1 103 ? 19.588 -14.759 9.081 1.00 60.31 103 PRO A N 1
ATOM 808 C CA . PRO A 1 103 ? 20.623 -15.625 8.551 1.00 60.31 103 PRO A CA 1
ATOM 809 C C . PRO A 1 103 ? 19.876 -16.786 7.861 1.00 60.31 103 PRO A C 1
ATOM 811 O O . PRO A 1 103 ? 19.097 -17.489 8.495 1.00 60.31 103 PRO A O 1
ATOM 814 N N . ASP A 1 104 ? 20.027 -16.922 6.545 1.00 56.81 104 ASP A N 1
ATOM 815 C CA . ASP A 1 104 ? 19.617 -18.098 5.749 1.00 56.81 104 ASP A CA 1
ATOM 816 C C . ASP A 1 104 ? 18.157 -18.234 5.263 1.00 56.81 104 ASP A C 1
ATOM 818 O O . ASP A 1 104 ? 17.768 -19.306 4.792 1.00 56.81 104 ASP A O 1
ATOM 822 N N . VAL A 1 105 ? 17.336 -17.176 5.240 1.00 63.44 105 VAL A N 1
ATOM 823 C CA . VAL A 1 105 ? 16.110 -17.228 4.411 1.00 63.44 105 VAL A CA 1
ATOM 824 C C . VAL A 1 105 ? 16.526 -17.034 2.961 1.00 63.44 105 VAL A C 1
ATOM 826 O O . VAL A 1 105 ? 16.721 -15.916 2.486 1.00 63.44 105 VAL A O 1
ATOM 829 N N . ILE A 1 106 ? 16.661 -18.158 2.261 1.00 73.12 106 ILE A N 1
ATOM 830 C CA . ILE A 1 106 ? 16.799 -18.224 0.809 1.00 73.12 106 ILE A CA 1
ATOM 831 C C . ILE A 1 106 ? 15.556 -17.559 0.212 1.00 73.12 106 ILE A C 1
ATOM 833 O O . ILE A 1 106 ? 14.489 -18.172 0.103 1.00 73.12 106 ILE A O 1
ATOM 837 N N . TYR A 1 107 ? 15.672 -16.279 -0.142 1.00 78.50 107 TYR A N 1
ATOM 838 C CA . TYR A 1 107 ? 14.617 -15.573 -0.851 1.00 78.50 107 TYR A CA 1
ATOM 839 C C . TYR A 1 107 ? 14.474 -16.203 -2.236 1.00 78.50 107 TYR A C 1
ATOM 841 O O . TYR A 1 107 ? 15.259 -15.948 -3.148 1.00 78.50 107 TYR A O 1
ATOM 849 N N . THR A 1 108 ? 13.482 -17.079 -2.377 1.00 85.75 108 THR A N 1
ATOM 850 C CA . THR A 1 108 ? 13.173 -17.710 -3.657 1.00 85.75 108 THR A CA 1
ATOM 851 C C . THR A 1 108 ? 12.366 -16.716 -4.480 1.00 85.75 108 THR A C 1
ATOM 853 O O . THR A 1 108 ? 11.207 -16.438 -4.167 1.00 85.75 108 THR A O 1
ATOM 856 N N . ILE A 1 109 ? 12.987 -16.157 -5.519 1.00 87.81 109 ILE A N 1
ATOM 857 C CA . ILE A 1 109 ? 12.328 -15.225 -6.436 1.00 87.81 109 ILE A CA 1
ATOM 858 C C . ILE A 1 109 ? 11.157 -15.962 -7.110 1.00 87.81 109 ILE A C 1
ATOM 860 O O . ILE A 1 109 ? 11.350 -17.042 -7.673 1.00 87.81 109 ILE A O 1
ATOM 864 N N . PRO A 1 110 ? 9.926 -15.423 -7.071 1.00 91.31 110 PRO A N 1
ATOM 865 C CA . PRO A 1 110 ? 8.806 -16.022 -7.783 1.00 91.31 110 PRO A CA 1
ATOM 866 C C . PRO A 1 110 ? 9.085 -16.105 -9.291 1.00 91.31 110 PRO A C 1
ATOM 868 O O . PRO A 1 110 ? 9.420 -15.095 -9.909 1.00 91.31 110 PRO A O 1
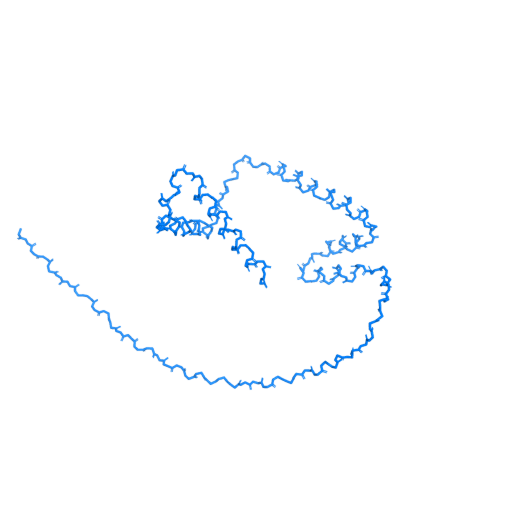ATOM 871 N N . LYS A 1 111 ? 8.838 -17.269 -9.907 1.00 93.19 111 LYS A N 1
ATOM 872 C CA . LYS A 1 111 ? 9.098 -17.528 -11.343 1.00 93.19 111 LYS A CA 1
ATOM 873 C C . LYS A 1 111 ? 8.485 -16.497 -12.301 1.00 93.19 111 LYS A C 1
ATOM 875 O O . LYS A 1 111 ? 9.011 -16.242 -13.372 1.00 93.19 111 LYS A O 1
ATOM 880 N N . ASN A 1 112 ? 7.363 -15.876 -11.929 1.00 88.38 112 ASN A N 1
ATOM 881 C CA . ASN A 1 112 ? 6.756 -14.806 -12.730 1.00 88.38 112 ASN A CA 1
ATOM 882 C C . ASN A 1 112 ? 7.679 -13.576 -12.828 1.00 88.38 112 ASN A C 1
ATOM 884 O O . ASN A 1 112 ? 7.836 -13.002 -13.901 1.00 88.38 112 ASN A O 1
ATOM 888 N N . ILE A 1 113 ? 8.316 -13.192 -11.719 1.00 90.38 113 ILE A N 1
ATOM 889 C CA . ILE A 1 113 ? 9.250 -12.062 -11.689 1.00 90.38 113 ILE A CA 1
ATOM 890 C C . ILE A 1 113 ? 10.504 -12.406 -12.493 1.00 90.38 113 ILE A C 1
ATOM 892 O O . ILE A 1 113 ? 10.944 -11.586 -13.290 1.00 90.38 113 ILE A O 1
ATOM 896 N N . GLU A 1 114 ? 11.016 -13.626 -12.345 1.00 94.75 114 GLU A N 1
ATOM 897 C CA . GLU A 1 114 ? 12.143 -14.143 -13.127 1.00 94.75 114 GLU A CA 1
ATOM 898 C C . GLU A 1 114 ? 11.870 -14.067 -14.639 1.00 94.75 114 GLU A C 1
ATOM 900 O O . GLU A 1 114 ? 12.609 -13.402 -15.361 1.00 94.75 114 GLU A O 1
ATOM 905 N N . ASN A 1 115 ? 10.730 -14.597 -15.097 1.00 93.88 115 ASN A N 1
ATOM 906 C CA . ASN A 1 115 ? 10.325 -14.535 -16.506 1.00 93.88 115 ASN A CA 1
ATOM 907 C C . ASN A 1 115 ? 10.183 -13.095 -17.021 1.00 93.88 115 ASN A C 1
ATOM 909 O O . ASN A 1 115 ? 10.485 -12.805 -18.178 1.00 93.88 115 ASN A O 1
ATOM 913 N N . LYS A 1 116 ? 9.697 -12.170 -16.183 1.00 89.56 116 LYS A N 1
ATOM 914 C CA . LYS A 1 116 ? 9.602 -10.752 -16.556 1.00 89.56 116 LYS A CA 1
ATOM 915 C C . LYS A 1 116 ? 10.980 -10.117 -16.687 1.00 89.56 116 LYS A C 1
ATOM 917 O O . LYS A 1 116 ? 11.191 -9.354 -17.624 1.00 89.56 116 LYS A O 1
ATOM 922 N N . ILE A 1 117 ? 11.901 -10.424 -15.775 1.00 90.31 117 ILE A N 1
ATOM 923 C CA . ILE A 1 1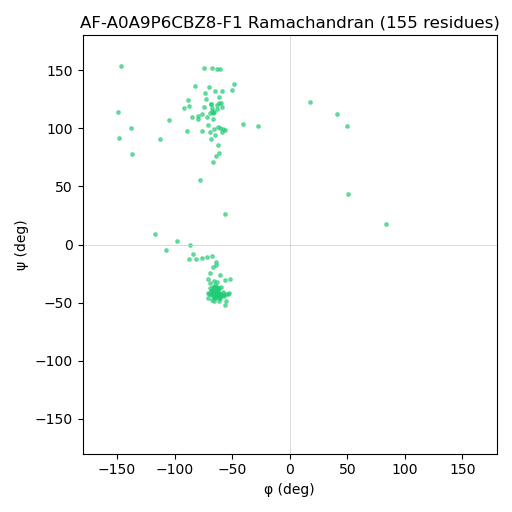17 ? 13.285 -9.945 -15.842 1.00 90.31 117 ILE A CA 1
ATOM 924 C C . ILE A 1 117 ? 13.951 -10.456 -17.122 1.00 90.31 117 ILE A C 1
ATOM 926 O O . ILE A 1 117 ? 14.550 -9.653 -17.830 1.00 90.31 117 ILE A O 1
ATOM 930 N N . GLU A 1 118 ? 13.794 -11.740 -17.456 1.00 95.12 118 GLU A N 1
ATOM 931 C CA . GLU A 1 118 ? 14.295 -12.310 -18.716 1.00 95.12 118 GLU A CA 1
ATOM 932 C C . GLU A 1 118 ? 13.677 -11.647 -19.948 1.00 95.12 118 GLU A C 1
ATOM 934 O O . GLU A 1 118 ? 14.379 -11.291 -20.892 1.00 95.12 118 GLU A O 1
ATOM 939 N N . HIS A 1 119 ? 12.361 -11.438 -19.948 1.00 94.25 119 HIS A N 1
ATOM 940 C CA . HIS A 1 119 ? 11.696 -10.790 -21.071 1.00 94.25 119 HIS A CA 1
ATOM 941 C C . HIS A 1 119 ? 12.211 -9.361 -21.284 1.00 94.25 119 HIS A C 1
ATOM 943 O O . HIS A 1 119 ? 12.570 -8.993 -22.403 1.00 94.25 119 HIS A O 1
ATOM 949 N N . TYR A 1 120 ? 12.290 -8.557 -20.220 1.00 88.25 120 TYR A N 1
ATOM 950 C CA . TYR A 1 120 ? 12.770 -7.180 -20.324 1.00 88.25 120 TYR A CA 1
ATOM 951 C C . TYR A 1 120 ? 14.259 -7.101 -20.641 1.00 88.25 120 TYR A C 1
ATOM 953 O O . TYR A 1 120 ? 14.653 -6.235 -21.419 1.00 88.25 120 TYR A O 1
ATOM 961 N N . SER A 1 121 ? 15.087 -7.996 -20.097 1.00 87.69 121 SER A N 1
ATOM 962 C CA . SER A 1 121 ? 16.509 -8.031 -20.441 1.00 87.69 121 SER A CA 1
ATOM 963 C C . SER A 1 121 ? 16.707 -8.351 -21.922 1.00 87.69 121 SER A C 1
ATOM 965 O O . SER A 1 121 ? 17.509 -7.691 -22.578 1.00 87.69 121 SER A O 1
ATOM 967 N N . PHE A 1 122 ? 15.913 -9.268 -22.482 1.00 91.88 122 PHE A N 1
ATOM 968 C CA . PHE A 1 122 ? 15.945 -9.585 -23.907 1.00 91.88 122 PHE A CA 1
ATOM 969 C C . PHE A 1 122 ? 15.481 -8.415 -24.783 1.00 91.88 122 PHE A C 1
ATOM 971 O O . PHE A 1 122 ? 16.149 -8.077 -25.757 1.00 91.88 122 PHE A O 1
ATOM 978 N N . VAL A 1 123 ? 14.376 -7.753 -24.418 1.00 88.94 123 VAL A N 1
ATOM 979 C CA . VAL A 1 123 ? 13.883 -6.561 -25.132 1.00 88.94 123 VAL A CA 1
ATOM 980 C C . VAL A 1 123 ? 14.931 -5.449 -25.132 1.00 88.94 123 VAL A C 1
ATOM 982 O O . VAL A 1 123 ? 15.177 -4.849 -26.173 1.00 88.94 123 VAL A O 1
ATOM 985 N N . ILE A 1 124 ? 15.578 -5.206 -23.990 1.00 83.31 124 ILE A N 1
ATOM 986 C CA . ILE A 1 124 ? 16.626 -4.191 -23.858 1.00 83.31 124 ILE A CA 1
ATOM 987 C C . ILE A 1 124 ? 17.839 -4.559 -24.719 1.00 83.31 124 ILE A C 1
ATOM 989 O O . ILE A 1 124 ? 18.332 -3.716 -25.459 1.00 83.31 124 ILE A O 1
ATOM 993 N N . LEU A 1 125 ? 18.301 -5.812 -24.678 1.00 82.69 125 LEU A N 1
ATOM 994 C CA . LEU A 1 125 ? 19.449 -6.264 -25.475 1.00 82.69 125 LEU A CA 1
ATOM 995 C C . LEU A 1 125 ? 19.205 -6.195 -26.987 1.00 82.69 125 LEU A C 1
ATOM 997 O O . LEU A 1 125 ? 20.149 -5.965 -27.741 1.00 82.69 125 LEU A O 1
ATOM 1001 N N . LEU A 1 126 ? 17.964 -6.407 -27.428 1.00 85.81 126 LEU A N 1
ATOM 1002 C CA . LEU A 1 126 ? 17.588 -6.324 -28.838 1.00 85.81 126 LEU A CA 1
ATOM 1003 C C . LEU A 1 126 ? 17.285 -4.905 -29.317 1.00 85.81 126 LEU A C 1
ATOM 1005 O O . LEU A 1 126 ? 17.096 -4.711 -30.519 1.00 85.81 126 LEU A O 1
ATOM 1009 N N . ASP A 1 127 ? 17.227 -3.922 -28.420 1.00 82.88 127 ASP A N 1
ATOM 1010 C CA . ASP A 1 127 ? 16.985 -2.543 -28.812 1.00 82.88 127 ASP A CA 1
ATOM 1011 C C . ASP A 1 127 ? 18.196 -2.013 -29.607 1.00 82.88 127 ASP A C 1
ATOM 1013 O O . ASP A 1 127 ? 19.290 -1.871 -29.053 1.00 82.88 127 ASP A O 1
ATOM 1017 N N . PRO A 1 128 ? 18.046 -1.686 -30.906 1.00 83.56 128 PRO A N 1
ATOM 1018 C CA . PRO A 1 128 ? 19.157 -1.225 -31.737 1.00 83.56 128 PRO A CA 1
ATOM 1019 C C . PRO A 1 128 ? 19.733 0.117 -31.264 1.00 83.56 128 PRO A C 1
ATOM 1021 O O . PRO A 1 128 ? 20.840 0.488 -31.658 1.00 83.56 128 PRO A O 1
ATOM 1024 N N . THR A 1 129 ? 19.021 0.847 -30.400 1.00 77.06 129 THR A N 1
ATOM 1025 C CA . THR A 1 129 ? 19.518 2.086 -29.795 1.00 77.06 129 THR A CA 1
ATOM 1026 C C . THR A 1 129 ? 20.530 1.838 -28.671 1.00 77.06 129 THR A C 1
ATOM 1028 O O . THR A 1 129 ? 21.242 2.764 -28.277 1.00 77.06 129 THR A O 1
ATOM 1031 N N . ILE A 1 130 ? 20.685 0.591 -28.199 1.00 68.44 130 ILE A N 1
ATOM 1032 C CA . ILE A 1 130 ? 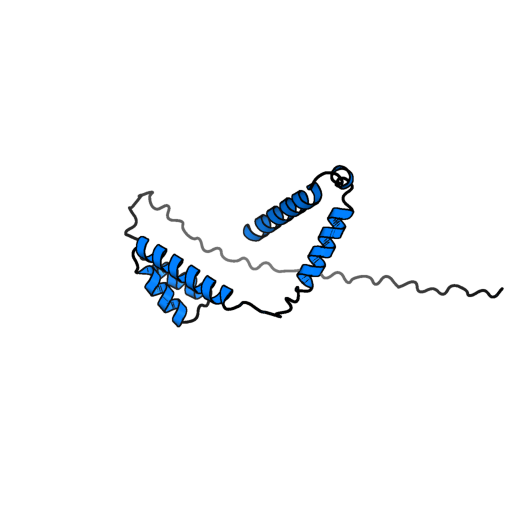21.544 0.258 -27.055 1.00 68.44 130 ILE A CA 1
ATOM 1033 C C . ILE A 1 130 ? 23.042 0.420 -27.334 1.00 68.44 130 ILE A C 1
ATOM 1035 O O . ILE A 1 130 ? 23.816 0.686 -26.414 1.00 68.44 130 ILE A O 1
ATOM 1039 N N . ALA A 1 131 ? 23.464 0.344 -28.602 1.00 65.44 131 ALA A N 1
ATOM 1040 C CA . ALA A 1 131 ? 24.859 0.551 -28.997 1.00 65.44 131 ALA A CA 1
ATOM 1041 C C . ALA A 1 131 ? 25.372 1.962 -28.638 1.00 65.44 131 ALA A C 1
ATOM 1043 O O . ALA A 1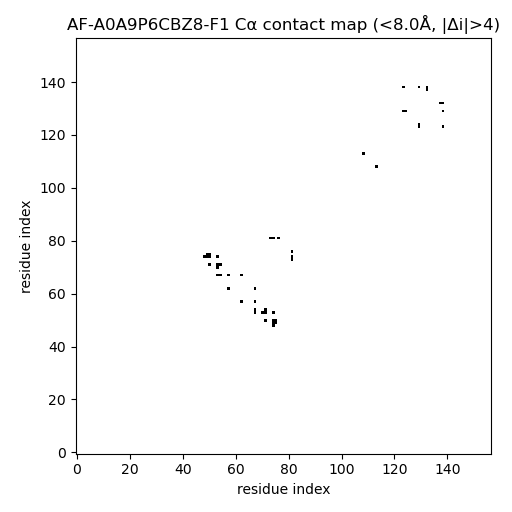 131 ? 26.559 2.135 -28.364 1.00 65.44 131 ALA A O 1
ATOM 1044 N N . ALA A 1 132 ? 24.481 2.958 -28.546 1.00 64.62 132 ALA A N 1
ATOM 1045 C CA . ALA A 1 132 ? 24.817 4.310 -28.092 1.00 64.62 132 ALA A CA 1
ATOM 1046 C C . ALA A 1 132 ? 25.108 4.397 -26.577 1.00 64.62 132 ALA A C 1
ATOM 1048 O O . ALA A 1 132 ? 25.607 5.417 -26.097 1.00 64.62 132 ALA A O 1
ATOM 1049 N N . TYR A 1 133 ? 24.817 3.334 -25.821 1.00 58.59 133 TYR A N 1
ATOM 1050 C CA . TYR A 1 133 ? 24.822 3.314 -24.358 1.00 58.59 133 TYR A CA 1
ATOM 1051 C C . TYR A 1 133 ? 25.852 2.354 -23.744 1.00 58.59 133 TYR A C 1
ATOM 1053 O O . TYR A 1 133 ? 25.880 2.186 -22.531 1.00 58.59 133 TYR A O 1
ATOM 1061 N N . ILE A 1 134 ? 26.753 1.778 -24.543 1.00 66.56 134 ILE A N 1
ATOM 1062 C CA . ILE A 1 134 ? 27.833 0.897 -24.054 1.00 66.56 134 ILE A CA 1
ATOM 1063 C C . ILE A 1 134 ? 28.867 1.661 -23.195 1.00 66.56 134 ILE A C 1
ATOM 1065 O O . ILE A 1 134 ? 29.591 1.061 -22.406 1.00 66.56 134 ILE A O 1
ATOM 1069 N N . HIS A 1 135 ? 28.926 2.995 -23.296 1.00 65.81 135 HIS A N 1
ATOM 1070 C CA . HIS A 1 135 ? 29.969 3.806 -22.650 1.00 65.81 135 HIS A CA 1
ATOM 1071 C C . HIS A 1 135 ? 29.521 4.635 -21.435 1.00 65.81 135 HIS A C 1
ATOM 1073 O O . HIS A 1 135 ? 30.357 5.279 -20.805 1.00 65.81 135 HIS A O 1
ATOM 1079 N N . LYS A 1 136 ? 28.229 4.657 -21.095 1.00 59.53 136 LYS A N 1
ATOM 1080 C CA . LYS A 1 136 ? 27.664 5.392 -19.944 1.00 59.53 136 LYS A CA 1
ATOM 1081 C C . LYS A 1 136 ? 26.492 4.578 -19.408 1.00 59.53 136 LYS A C 1
ATOM 1083 O O . LYS A 1 136 ? 25.884 3.894 -20.215 1.00 59.53 136 LYS A O 1
ATOM 1088 N N . ASP A 1 137 ? 26.136 4.678 -18.125 1.00 68.75 137 ASP A N 1
ATOM 1089 C CA . ASP A 1 137 ? 25.065 3.934 -17.407 1.00 68.75 137 ASP A CA 1
ATOM 1090 C C . ASP A 1 137 ? 23.620 4.034 -17.985 1.00 68.75 137 ASP A C 1
ATOM 1092 O O . ASP A 1 137 ? 22.613 3.905 -17.288 1.00 68.75 137 ASP A O 1
ATOM 1096 N N . GLY A 1 138 ? 23.474 4.287 -19.281 1.00 66.31 138 GLY A N 1
ATOM 1097 C CA . GLY A 1 138 ? 22.248 4.389 -20.046 1.00 66.31 138 GLY A CA 1
ATOM 1098 C C . GLY A 1 138 ? 21.323 3.182 -19.971 1.00 66.31 138 GLY A C 1
ATOM 1099 O O . GLY A 1 138 ? 20.132 3.421 -19.791 1.00 66.31 138 GLY A O 1
ATOM 1100 N N . PRO A 1 139 ? 21.795 1.919 -20.027 1.00 64.88 139 PRO A N 1
ATOM 1101 C CA . PRO A 1 139 ? 20.888 0.774 -19.955 1.00 64.88 139 PRO A CA 1
ATOM 1102 C C . PRO A 1 139 ? 20.151 0.726 -18.609 1.00 64.88 139 PRO A C 1
ATOM 1104 O O . PRO A 1 139 ? 18.951 0.466 -18.562 1.00 64.88 139 PRO A O 1
ATOM 1107 N N . VAL A 1 140 ? 20.844 1.079 -17.519 1.00 68.44 140 VAL A N 1
ATOM 1108 C CA . VAL A 1 140 ? 20.270 1.148 -16.167 1.00 68.44 140 VAL A CA 1
ATOM 1109 C C . VAL A 1 140 ? 19.240 2.276 -16.068 1.00 68.44 140 VAL A C 1
ATOM 1111 O O . VAL A 1 140 ? 18.140 2.069 -15.553 1.00 68.44 140 VAL A O 1
ATOM 1114 N N . ASN A 1 141 ? 19.547 3.453 -16.623 1.00 71.62 141 ASN A N 1
ATOM 1115 C CA . ASN A 1 141 ? 18.601 4.571 -16.668 1.00 71.62 141 ASN A CA 1
ATOM 1116 C C . ASN A 1 141 ? 17.358 4.253 -17.511 1.00 71.62 141 ASN A C 1
ATOM 1118 O O . ASN A 1 141 ? 16.251 4.629 -17.129 1.00 71.62 141 ASN A O 1
ATOM 1122 N N . MET A 1 142 ? 17.513 3.532 -18.622 1.00 69.56 142 MET A N 1
ATOM 1123 C CA . MET A 1 142 ? 16.395 3.159 -19.489 1.00 69.56 142 MET A CA 1
ATOM 1124 C C . MET A 1 142 ? 15.456 2.173 -18.787 1.00 69.56 142 MET A C 1
ATOM 1126 O O . MET A 1 142 ? 14.241 2.377 -18.794 1.00 69.56 142 MET A O 1
ATOM 1130 N N . LEU A 1 143 ? 16.021 1.191 -18.075 1.00 69.69 143 LEU A N 1
ATOM 1131 C CA . LEU A 1 143 ? 15.287 0.223 -17.254 1.00 69.69 143 LEU A CA 1
ATOM 1132 C C . LEU A 1 143 ? 14.528 0.915 -16.105 1.00 69.69 143 LEU A C 1
ATOM 1134 O O . LEU A 1 143 ? 13.368 0.593 -15.831 1.00 69.69 143 LEU A O 1
ATOM 1138 N N . MET A 1 144 ? 15.130 1.934 -15.479 1.00 74.00 144 MET A N 1
ATOM 1139 C CA . MET A 1 144 ? 14.455 2.767 -14.473 1.00 74.00 144 MET A CA 1
ATOM 1140 C C . MET A 1 144 ? 13.293 3.591 -15.046 1.00 74.00 144 MET A C 1
ATOM 1142 O O . MET A 1 144 ? 12.287 3.796 -14.364 1.00 74.00 144 MET A O 1
ATOM 1146 N N . VAL A 1 145 ? 13.398 4.071 -16.287 1.00 76.25 145 VAL A N 1
ATOM 1147 C CA . VAL A 1 145 ? 12.311 4.811 -16.949 1.00 76.25 145 VAL A CA 1
ATOM 1148 C C . VAL A 1 145 ? 11.151 3.879 -17.295 1.00 76.25 145 VAL A C 1
ATOM 1150 O O . VAL A 1 145 ? 10.002 4.195 -16.979 1.00 76.25 145 VAL A O 1
ATOM 1153 N N . THR A 1 146 ? 11.426 2.706 -17.872 1.00 70.69 146 THR A N 1
ATOM 1154 C CA . THR A 1 146 ? 10.369 1.749 -18.251 1.00 70.69 146 THR A CA 1
ATOM 1155 C C . THR A 1 146 ? 9.622 1.209 -17.034 1.00 70.69 146 THR A C 1
ATOM 1157 O O . THR A 1 146 ? 8.393 1.122 -17.055 1.00 70.69 146 THR A O 1
ATOM 1160 N N . THR A 1 147 ? 10.328 0.911 -15.939 1.00 69.00 147 THR A N 1
ATOM 1161 C CA . THR A 1 147 ? 9.695 0.452 -14.689 1.00 69.00 147 THR A CA 1
ATOM 1162 C C . THR A 1 147 ? 8.824 1.529 -14.042 1.00 69.00 147 THR A C 1
ATOM 1164 O O . THR A 1 147 ? 7.708 1.227 -13.619 1.00 69.00 147 THR A O 1
ATOM 1167 N N . LYS A 1 148 ? 9.262 2.796 -14.027 1.00 70.12 148 LYS A N 1
ATOM 1168 C CA . LYS A 1 148 ? 8.443 3.915 -13.523 1.00 70.12 148 LYS A CA 1
ATOM 1169 C C . LYS A 1 148 ? 7.155 4.105 -14.325 1.00 70.12 148 LYS A C 1
ATOM 1171 O O . LYS A 1 148 ? 6.094 4.265 -13.729 1.00 70.12 148 LYS A O 1
ATOM 1176 N N . ILE A 1 149 ? 7.235 4.050 -15.656 1.00 72.12 149 ILE A N 1
ATOM 1177 C CA . ILE A 1 149 ? 6.064 4.205 -16.534 1.00 72.12 149 ILE A CA 1
ATOM 1178 C C . ILE A 1 149 ? 5.089 3.039 -16.337 1.00 72.12 149 ILE A C 1
ATOM 1180 O O . ILE A 1 149 ? 3.891 3.262 -16.173 1.00 72.12 149 ILE A O 1
ATOM 1184 N N . SER A 1 150 ? 5.593 1.802 -16.282 1.00 61.09 150 SER A N 1
ATOM 1185 C CA . SER A 1 150 ? 4.742 0.625 -16.086 1.00 61.09 150 SER A CA 1
ATOM 1186 C C . SER A 1 150 ? 4.028 0.634 -14.731 1.00 61.09 150 SER A C 1
ATOM 1188 O O . SER A 1 150 ? 2.878 0.208 -14.659 1.00 61.09 150 SER A O 1
ATOM 1190 N N . LEU A 1 151 ? 4.671 1.124 -13.666 1.00 69.75 151 LEU A N 1
ATOM 1191 C CA . LEU A 1 151 ? 4.029 1.280 -12.357 1.00 69.75 151 LEU A CA 1
ATOM 1192 C C . LEU A 1 151 ? 2.948 2.366 -12.379 1.00 69.75 151 LEU A C 1
ATOM 1194 O O . LEU A 1 151 ? 1.878 2.168 -11.813 1.00 69.75 151 LEU A O 1
ATOM 1198 N N . TYR A 1 152 ? 3.191 3.478 -13.076 1.00 70.31 152 TYR A N 1
ATOM 1199 C CA . TYR A 1 152 ? 2.224 4.572 -13.190 1.00 70.31 152 TYR A CA 1
ATOM 1200 C C . TYR A 1 152 ? 0.941 4.145 -13.920 1.00 70.31 152 TYR A C 1
ATOM 1202 O O . TYR A 1 152 ? -0.156 4.504 -13.505 1.00 70.31 152 TYR A O 1
ATOM 1210 N N . VAL A 1 153 ? 1.068 3.320 -14.965 1.00 67.75 153 VAL A N 1
ATOM 1211 C CA . VAL A 1 153 ? -0.083 2.767 -15.700 1.00 67.75 153 VAL A CA 1
ATOM 1212 C C . VAL A 1 153 ? -0.885 1.790 -14.838 1.00 67.75 153 VAL A C 1
ATOM 1214 O O . VAL A 1 153 ? -2.109 1.823 -14.874 1.00 67.75 153 VAL A O 1
ATOM 1217 N N . ILE A 1 154 ? -0.221 0.961 -14.025 1.00 64.75 154 ILE A N 1
ATOM 1218 C CA . ILE A 1 154 ? -0.902 0.020 -13.119 1.00 64.75 154 ILE A CA 1
ATOM 1219 C C . ILE A 1 154 ? -1.617 0.758 -11.976 1.00 64.75 154 ILE A C 1
ATOM 1221 O O . ILE A 1 154 ? -2.668 0.307 -11.542 1.00 64.75 154 ILE A O 1
ATOM 1225 N N . MET A 1 155 ? -1.081 1.885 -11.494 1.00 62.81 155 MET A N 1
ATOM 1226 C CA . MET A 1 155 ? -1.710 2.672 -10.422 1.00 62.81 155 MET A CA 1
ATOM 1227 C C . MET A 1 155 ? -2.830 3.616 -10.893 1.00 62.81 155 MET A C 1
ATOM 1229 O O . MET A 1 155 ? -3.547 4.159 -10.057 1.00 62.81 155 MET A O 1
ATOM 1233 N N . SER A 1 156 ? -2.971 3.840 -12.201 1.00 57.53 156 SER A N 1
ATOM 1234 C CA . SER A 1 156 ? -3.988 4.726 -12.782 1.00 57.53 156 SER A CA 1
ATOM 1235 C C . SER A 1 156 ? -5.240 3.987 -13.289 1.00 57.53 156 SER A C 1
ATOM 1237 O O . SER A 1 156 ? -6.123 4.634 -13.857 1.00 57.53 156 SER A O 1
ATOM 1239 N N . ILE A 1 157 ? -5.300 2.665 -13.098 1.00 53.25 157 ILE A N 1
ATOM 1240 C CA . ILE A 1 157 ? -6.439 1.775 -13.390 1.00 53.25 157 ILE A CA 1
ATOM 1241 C C . ILE A 1 157 ? -7.076 1.366 -12.062 1.00 53.25 157 ILE A C 1
ATOM 1243 O O . ILE A 1 157 ? -8.323 1.402 -11.985 1.00 53.25 157 ILE A O 1
#

Radius of gyration: 29.91 Å; Cα contacts (8 Å, |Δi|>4): 25; chains: 1; bounding box: 64×71×66 Å

Organism: NCBI:txid64659

pLDDT: mean 76.96, std 15.97, range [50.34, 98.06]

Mean predicted aligned error: 18.6 Å

Solvent-accessible surface area (backbone atoms only — not comparable to full-atom values): 10297 Å² total; per-residue (Å²): 142,82,88,82,81,89,80,88,83,86,78,82,87,76,84,80,83,86,74,86,86,79,78,84,79,79,83,73,82,76,79,81,74,77,76,76,87,74,72,98,65,90,64,80,71,68,82,72,72,45,48,64,54,43,54,52,52,33,59,76,70,64,55,55,71,69,57,42,53,52,46,46,54,51,50,71,45,55,75,68,54,42,52,51,52,51,52,53,50,52,50,54,50,48,52,53,49,62,68,60,61,66,89,82,68,78,79,76,75,56,66,70,58,52,54,49,52,53,51,51,52,49,55,53,72,66,37,84,71,47,77,81,30,78,88,51,76,45,65,62,53,51,52,53,52,54,53,52,52,55,50,53,58,63,73,75,110

Foldseek 3Di:
DDDDDDDDDDDDDDDDDDDPPDDDDDPDPDPPPPPPPPDDDPDPPDPDQCLVVLVVVCVVVVPDPVVSVVSSVLSPDDPVVNVVVVVVVVVVVVVVVVVPPDPDPPPDPPVVVVVVVVVVVVVLVPPPCCVVVPPDCVSVVVVVVVVVVVVVVVVVD

Sequence (157 aa):
MQALRDQVASSPVQPSPERPFSSPFPSSPSPMSRVSAGCIGSRKRPCEDMTQFATTISRAFKLQKHDQDELNLFTKYDPKEQQIWLAASMLKVRERQEAMTPPDVIYTIPKNIENKIEHYSFVILLDPTIAAYIHKDGPVNMLMVTTKISLYVIMSI